Protein AF-A0A081C5P2-F1 (afdb_monomer_lite)

Organism: Vecturithrix granuli (NCBI:txid1499967)

pLDDT: mean 79.31, std 15.21, range [45.22, 92.94]

Secondary structure (DSSP, 8-state):
--TT-HHHHHSS-SS-EEEEEETTEEEEEEE----SS-HHHHHHHHHHHHHHHHHHHHHH-TTEEEEEE--GGG-

Structure (mmCIF, N/CA/C/O backbone):
data_AF-A0A081C5P2-F1
#
_entry.id   AF-A0A081C5P2-F1
#
loop_
_atom_site.group_PDB
_atom_site.id
_atom_site.type_symbol
_atom_site.label_atom_id
_atom_site.label_alt_id
_atom_site.label_comp_id
_atom_site.label_asym_id
_atom_site.label_entity_id
_atom_site.label_seq_id
_atom_site.pdbx_PDB_ins_code
_atom_site.Cartn_x
_atom_site.Cartn_y
_atom_site.Cartn_z
_atom_site.occupancy
_atom_site.B_iso_or_equiv
_atom_site.auth_seq_id
_atom_site.auth_comp_id
_atom_site.auth_asym_id
_atom_site.auth_atom_id
_atom_site.pdbx_PDB_model_num
ATOM 1 N N . MET A 1 1 ? 7.619 12.048 15.239 1.00 50.91 1 MET A N 1
ATOM 2 C CA . MET A 1 1 ? 8.528 12.839 14.382 1.00 50.91 1 MET A CA 1
ATOM 3 C C . MET A 1 1 ? 7.870 13.263 13.065 1.00 50.91 1 MET A C 1
ATOM 5 O O . MET A 1 1 ? 8.156 14.362 12.635 1.00 50.91 1 MET A O 1
ATOM 9 N N . PHE A 1 2 ? 6.924 12.498 12.495 1.00 52.06 2 PHE A N 1
ATOM 10 C CA . PHE A 1 2 ? 6.210 12.852 11.245 1.00 52.06 2 PHE A CA 1
ATOM 11 C C . PHE A 1 2 ? 4.775 13.394 11.435 1.00 52.06 2 PHE A C 1
ATOM 13 O O . PHE A 1 2 ? 4.039 13.577 10.476 1.00 52.06 2 PHE A O 1
ATOM 20 N N . ARG A 1 3 ? 4.359 13.669 12.681 1.00 51.44 3 ARG A N 1
ATOM 21 C CA . ARG A 1 3 ? 2.973 14.034 13.054 1.00 51.44 3 ARG A CA 1
ATOM 22 C C . ARG A 1 3 ? 2.483 15.394 12.524 1.00 51.44 3 ARG A C 1
ATOM 24 O O . ARG A 1 3 ? 1.332 15.738 12.762 1.00 51.44 3 ARG A O 1
ATOM 31 N N . SER A 1 4 ? 3.338 16.185 11.878 1.00 47.34 4 SER A N 1
ATOM 32 C CA . SER A 1 4 ? 3.062 17.586 11.529 1.00 47.34 4 SER A CA 1
ATOM 33 C C . SER A 1 4 ? 3.080 17.887 10.033 1.00 47.34 4 SER A C 1
ATOM 35 O O . SER A 1 4 ? 3.003 19.059 9.678 1.00 47.34 4 SER A O 1
ATOM 37 N N . GLU A 1 5 ? 3.197 16.884 9.162 1.00 50.09 5 GLU A N 1
ATOM 38 C CA . GLU A 1 5 ? 3.156 17.109 7.714 1.00 50.09 5 GLU A CA 1
ATOM 39 C C . GLU A 1 5 ? 1.742 16.816 7.188 1.00 50.09 5 GLU A C 1
ATOM 41 O O . GLU A 1 5 ? 1.383 15.651 7.014 1.00 50.09 5 GLU A O 1
ATOM 46 N N . PRO A 1 6 ? 0.904 17.850 6.967 1.00 45.22 6 PRO A N 1
ATOM 47 C CA . PRO A 1 6 ? -0.492 17.678 6.563 1.00 45.22 6 PRO A CA 1
ATOM 48 C C . PRO A 1 6 ? -0.645 16.990 5.202 1.00 45.22 6 PRO A C 1
ATOM 50 O O . PRO A 1 6 ? -1.700 16.422 4.930 1.00 45.22 6 PRO A O 1
ATOM 53 N N . GLU A 1 7 ? 0.394 16.999 4.360 1.00 49.88 7 GLU A N 1
ATOM 54 C CA . GLU A 1 7 ? 0.402 16.230 3.115 1.00 49.88 7 GLU A CA 1
ATOM 55 C C . GLU A 1 7 ? 0.408 14.723 3.392 1.00 49.88 7 GLU A C 1
ATOM 57 O O . GLU A 1 7 ? -0.417 14.032 2.813 1.00 49.88 7 GLU A O 1
ATOM 62 N N . LEU A 1 8 ? 1.213 14.228 4.344 1.00 48.59 8 LEU A N 1
ATOM 63 C CA . LEU A 1 8 ? 1.300 12.801 4.702 1.00 48.59 8 LEU A CA 1
ATOM 64 C C . LEU A 1 8 ? 0.014 12.240 5.331 1.00 48.59 8 LEU A C 1
ATOM 66 O O . LEU A 1 8 ? -0.261 11.051 5.193 1.00 48.59 8 LEU A O 1
ATOM 70 N N . SER A 1 9 ? -0.769 13.069 6.032 1.00 47.84 9 SER A N 1
ATOM 71 C CA . SER A 1 9 ? -2.015 12.646 6.695 1.00 47.84 9 SER A CA 1
ATOM 72 C C . SER A 1 9 ? -3.261 12.740 5.815 1.00 47.84 9 SER A C 1
ATOM 74 O O . SER A 1 9 ? -4.301 12.201 6.177 1.00 47.84 9 SER A O 1
ATOM 76 N N . THR A 1 10 ? -3.193 13.449 4.687 1.00 50.97 10 THR A N 1
ATOM 77 C CA . THR A 1 10 ? -4.350 13.650 3.792 1.00 50.97 10 THR A CA 1
ATOM 78 C C . THR A 1 10 ? -4.140 13.073 2.400 1.00 50.97 10 THR A C 1
ATOM 80 O O . THR A 1 10 ? -5.106 12.773 1.705 1.00 50.97 10 THR A O 1
ATOM 83 N N . ASN A 1 11 ? -2.886 12.867 2.010 1.00 54.97 11 ASN A N 1
ATOM 84 C CA . ASN A 1 11 ? -2.479 12.196 0.796 1.00 54.97 11 ASN A CA 1
ATOM 85 C C . ASN A 1 11 ? -1.415 11.184 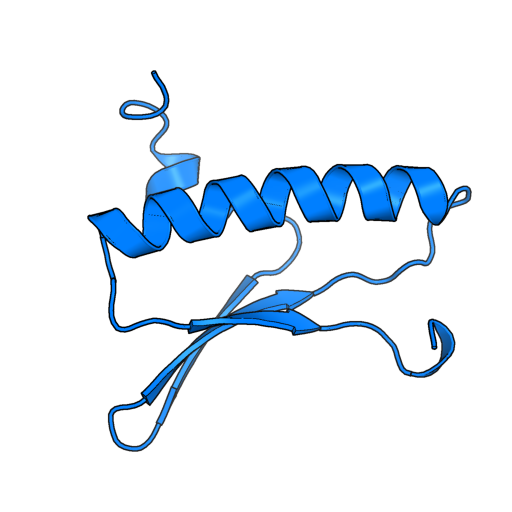1.204 1.00 54.97 11 ASN A C 1
ATOM 87 O O . ASN A 1 11 ? -0.298 11.563 1.536 1.00 54.97 11 ASN A O 1
ATOM 91 N N . LEU A 1 12 ? -1.720 9.891 1.156 1.00 5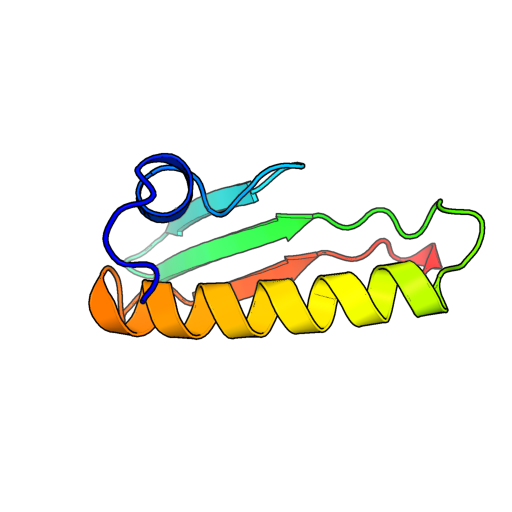4.44 12 LEU A N 1
ATOM 92 C CA . LEU A 1 12 ? -0.666 8.890 0.993 1.00 54.44 12 LEU A CA 1
ATOM 93 C C . LEU A 1 12 ? 0.202 9.366 -0.189 1.00 54.44 12 LEU A C 1
ATOM 95 O O . LEU A 1 12 ? -0.271 9.390 -1.326 1.00 54.44 12 LEU A O 1
ATOM 99 N N . GLY A 1 13 ? 1.378 9.903 0.148 1.00 53.47 13 GLY A N 1
ATOM 100 C CA . GLY A 1 13 ? 2.193 10.832 -0.634 1.00 53.47 13 GLY A CA 1
ATOM 101 C C . GLY A 1 13 ? 2.369 10.459 -2.107 1.00 53.47 13 GLY A C 1
ATOM 102 O O . GLY A 1 13 ? 2.639 9.311 -2.448 1.00 53.47 13 GLY A O 1
ATOM 103 N N . ALA A 1 14 ? 2.209 11.477 -2.956 1.00 56.22 14 ALA A N 1
ATOM 104 C CA . ALA A 1 14 ? 2.216 11.465 -4.421 1.00 56.22 14 ALA A CA 1
ATOM 105 C C . ALA A 1 14 ? 3.198 10.452 -5.056 1.00 56.22 14 ALA A C 1
ATOM 107 O O . ALA A 1 14 ? 4.387 10.458 -4.749 1.00 56.22 14 ALA A O 1
ATOM 108 N N . GLU A 1 15 ? 2.741 9.568 -5.954 1.00 55.75 15 GLU A N 1
ATOM 109 C CA . GLU A 1 15 ? 2.537 9.889 -7.381 1.00 55.75 15 GLU A CA 1
ATOM 110 C C . GLU A 1 15 ? 1.151 9.506 -7.943 1.00 55.75 15 GLU A C 1
ATOM 112 O O . GLU A 1 15 ? 0.726 10.139 -8.910 1.00 55.75 15 GLU A O 1
ATOM 117 N N . ARG A 1 16 ? 0.448 8.509 -7.372 1.00 61.81 16 ARG A N 1
ATOM 118 C CA . ARG A 1 16 ? -0.933 8.077 -7.709 1.00 61.81 16 ARG A CA 1
ATOM 119 C C . ARG A 1 16 ? -1.398 7.013 -6.703 1.00 61.81 16 ARG A C 1
ATOM 121 O O . ARG A 1 16 ? -1.185 5.820 -6.918 1.00 61.81 16 ARG A O 1
ATOM 128 N N . THR A 1 17 ? -2.091 7.448 -5.656 1.00 69.81 17 THR A N 1
ATOM 129 C CA . THR A 1 17 ? -2.687 6.544 -4.663 1.00 69.81 17 THR A CA 1
ATOM 130 C C . THR A 1 17 ? -4.190 6.440 -4.879 1.00 69.81 17 THR A C 1
ATOM 132 O O . THR A 1 17 ? -4.875 7.457 -4.999 1.00 69.81 17 THR A O 1
ATOM 135 N N . ILE A 1 18 ? -4.720 5.218 -4.934 1.00 79.19 18 ILE A N 1
ATOM 136 C CA . ILE A 1 18 ? -6.163 4.964 -5.009 1.00 79.19 18 ILE A CA 1
ATOM 137 C C . ILE A 1 18 ? -6.651 4.493 -3.645 1.00 79.19 18 ILE A C 1
ATOM 139 O O . ILE A 1 18 ? -6.193 3.473 -3.140 1.00 79.19 18 ILE A O 1
ATOM 143 N N . ALA A 1 19 ? -7.630 5.195 -3.084 1.00 84.94 19 ALA A N 1
ATOM 144 C CA . ALA A 1 19 ? -8.437 4.690 -1.984 1.00 84.94 19 ALA A CA 1
ATOM 145 C C . ALA A 1 19 ? -9.717 4.066 -2.552 1.00 84.94 19 ALA A C 1
ATOM 147 O O . ALA A 1 19 ? -10.411 4.693 -3.354 1.00 84.94 19 ALA A O 1
ATOM 148 N N . ALA A 1 20 ? -10.034 2.841 -2.143 1.00 86.31 20 ALA A N 1
ATOM 149 C CA . ALA A 1 20 ? -11.267 2.169 -2.539 1.00 86.31 20 ALA A CA 1
ATOM 150 C C . ALA A 1 20 ? -11.924 1.482 -1.342 1.00 86.31 20 ALA A C 1
ATOM 152 O O . ALA A 1 20 ? -11.252 1.089 -0.388 1.00 86.31 20 ALA A O 1
ATOM 153 N N . GLU A 1 21 ? -13.245 1.348 -1.411 1.00 89.56 21 GLU A N 1
ATOM 154 C CA . GLU A 1 21 ? -14.051 0.640 -0.424 1.00 89.56 21 GLU A CA 1
ATOM 155 C C . GLU A 1 21 ? -15.107 -0.204 -1.139 1.00 89.56 21 GLU A C 1
ATOM 157 O O . GLU A 1 21 ? -15.761 0.263 -2.076 1.00 89.56 21 GLU A O 1
ATOM 162 N N . ARG A 1 22 ? -15.270 -1.456 -0.710 1.00 89.44 22 ARG A N 1
ATOM 163 C CA . ARG A 1 22 ? -16.322 -2.349 -1.198 1.00 89.44 22 ARG A CA 1
ATOM 164 C C . ARG A 1 22 ? -16.708 -3.348 -0.117 1.00 89.44 22 ARG A C 1
ATOM 166 O O . ARG A 1 22 ? -15.841 -3.996 0.451 1.00 89.44 22 ARG A O 1
ATOM 173 N N . GLU A 1 23 ? -18.013 -3.509 0.114 1.00 92.19 23 GLU A N 1
ATOM 174 C CA . GLU A 1 23 ? -18.566 -4.519 1.039 1.00 92.19 23 GLU A CA 1
ATOM 175 C C . GLU A 1 23 ? -17.935 -4.465 2.450 1.00 92.19 23 GLU A C 1
ATOM 177 O O . GLU A 1 23 ? -17.786 -5.482 3.118 1.00 92.19 23 GLU A O 1
ATOM 182 N N . GLY A 1 24 ? -17.562 -3.263 2.911 1.00 87.81 24 GLY A N 1
ATOM 183 C CA . GLY A 1 24 ? -16.914 -3.042 4.209 1.00 87.81 24 GLY A CA 1
ATOM 184 C C . GLY A 1 24 ? -15.397 -3.270 4.230 1.00 87.81 24 GLY A C 1
ATOM 185 O O . GLY A 1 24 ? -14.773 -3.011 5.253 1.00 87.81 24 GLY A O 1
ATOM 186 N N . GLY A 1 25 ? -14.790 -3.709 3.125 1.00 92.12 25 GLY A N 1
ATOM 187 C CA . GLY A 1 25 ? -13.338 -3.766 2.964 1.00 92.12 25 GLY A CA 1
ATOM 188 C C . GLY A 1 25 ? -12.785 -2.457 2.405 1.00 92.12 25 GLY A C 1
ATOM 189 O O . GLY A 1 25 ? -13.299 -1.951 1.404 1.00 92.12 25 GLY A O 1
ATOM 190 N N . LYS A 1 26 ? -11.724 -1.928 3.023 1.00 90.94 26 LYS A N 1
ATOM 191 C CA . LYS A 1 26 ? -11.027 -0.709 2.593 1.00 90.94 26 LYS A CA 1
ATOM 192 C C . LYS A 1 26 ? -9.621 -1.043 2.126 1.00 90.94 26 LYS A C 1
ATOM 194 O O . LYS A 1 26 ? -8.887 -1.745 2.815 1.00 90.94 26 LYS A O 1
ATOM 199 N N . ILE A 1 27 ? -9.225 -0.475 0.992 1.00 92.00 27 ILE A N 1
ATOM 200 C CA . ILE A 1 27 ? -7.856 -0.590 0.490 1.00 92.00 27 ILE A CA 1
ATOM 201 C C . ILE A 1 27 ? -7.269 0.775 0.138 1.00 92.00 27 ILE A C 1
ATOM 203 O O . ILE A 1 27 ? -7.988 1.707 -0.240 1.00 92.00 27 ILE A O 1
ATOM 207 N N . ALA A 1 28 ? -5.953 0.878 0.257 1.00 90.19 28 ALA A N 1
ATOM 208 C CA . ALA A 1 28 ? -5.120 1.870 -0.400 1.00 90.19 28 ALA A CA 1
ATOM 209 C C . ALA A 1 28 ? -4.227 1.152 -1.416 1.00 90.19 28 ALA A C 1
ATOM 211 O O . ALA A 1 28 ? -3.670 0.099 -1.115 1.00 90.19 28 ALA A O 1
ATOM 212 N N . VAL A 1 29 ? -4.084 1.708 -2.615 1.00 89.44 29 VAL A N 1
ATOM 213 C CA . VAL A 1 29 ? -3.240 1.146 -3.673 1.00 89.44 29 VAL A CA 1
ATOM 214 C C . VAL A 1 29 ? -2.269 2.208 -4.162 1.00 89.44 29 VAL A C 1
ATOM 216 O O . VAL A 1 29 ? -2.693 3.189 -4.770 1.00 89.44 29 VAL A O 1
ATOM 219 N N . GLU A 1 30 ? -0.980 1.993 -3.925 1.00 86.44 30 GLU A N 1
ATOM 220 C CA . GLU A 1 30 ? 0.109 2.780 -4.508 1.00 86.44 30 GLU A CA 1
ATOM 221 C C . GLU A 1 30 ? 0.455 2.210 -5.887 1.00 86.44 30 GLU A C 1
ATOM 223 O O . GLU A 1 30 ? 0.772 1.025 -6.005 1.00 86.44 30 GLU A O 1
ATOM 228 N N . ILE A 1 31 ? 0.403 3.023 -6.943 1.00 86.62 31 ILE A N 1
ATOM 229 C CA . ILE A 1 31 ? 0.732 2.565 -8.301 1.00 86.62 31 ILE A CA 1
ATOM 230 C C . ILE A 1 31 ? 2.190 2.896 -8.619 1.00 86.62 31 ILE A C 1
ATOM 232 O O . ILE A 1 31 ? 2.548 4.069 -8.703 1.00 86.62 31 ILE A O 1
ATOM 236 N N . LYS A 1 32 ? 3.012 1.877 -8.893 1.00 86.56 32 LYS A N 1
ATOM 237 C CA . LYS A 1 32 ? 4.385 2.052 -9.391 1.00 86.56 32 LYS A CA 1
ATOM 238 C C . LYS A 1 32 ? 4.499 1.610 -10.840 1.00 86.56 32 LYS A C 1
ATOM 240 O O . LYS A 1 32 ? 3.929 0.599 -11.236 1.00 86.56 32 LYS A O 1
ATOM 245 N N . SER A 1 33 ? 5.223 2.387 -11.643 1.00 85.00 33 SER A N 1
ATOM 246 C CA . SER A 1 33 ? 5.373 2.112 -13.075 1.00 85.00 33 SER A CA 1
ATOM 247 C C . SER A 1 33 ? 6.626 1.304 -13.402 1.00 85.00 33 SER A C 1
ATOM 249 O O . SER A 1 33 ? 6.633 0.629 -14.422 1.00 85.00 33 SER A O 1
ATOM 251 N N . PHE A 1 34 ? 7.675 1.335 -12.569 1.00 83.44 34 PHE A N 1
ATOM 252 C CA . PHE A 1 34 ? 8.934 0.629 -12.840 1.00 83.44 34 PHE A CA 1
ATOM 253 C C . PHE A 1 34 ? 9.572 0.973 -14.200 1.00 83.44 34 PHE A C 1
ATOM 255 O O . PHE A 1 34 ? 10.341 0.194 -14.764 1.00 83.44 34 PHE A O 1
ATOM 262 N N . LEU A 1 35 ? 9.259 2.159 -14.737 1.00 82.38 35 LEU A N 1
ATOM 263 C CA . LEU A 1 35 ? 9.774 2.667 -16.014 1.00 82.38 35 LEU A CA 1
ATOM 264 C C . LEU A 1 35 ? 11.054 3.500 -15.852 1.00 82.38 35 LEU A C 1
ATOM 266 O O . LEU A 1 35 ? 11.611 3.971 -16.846 1.00 82.38 35 LEU A O 1
ATOM 270 N N . TYR A 1 36 ? 11.519 3.722 -14.620 1.00 77.44 36 TYR A N 1
ATOM 271 C CA . TYR A 1 36 ? 12.716 4.515 -14.369 1.00 77.44 36 TYR A CA 1
ATOM 272 C C . TYR A 1 36 ? 13.996 3.762 -14.761 1.00 77.44 36 TYR A C 1
ATOM 274 O O . TYR A 1 36 ? 14.056 2.535 -14.799 1.00 77.44 36 TYR A O 1
ATOM 282 N N . ALA A 1 37 ? 15.068 4.522 -15.018 1.00 74.50 37 ALA A N 1
ATOM 283 C CA . ALA A 1 37 ? 16.350 3.983 -15.482 1.00 74.50 37 ALA A CA 1
ATOM 284 C C . ALA A 1 37 ? 16.984 2.954 -14.523 1.00 74.50 37 ALA A C 1
ATOM 286 O O . ALA A 1 37 ? 17.765 2.112 -14.959 1.00 74.50 37 ALA A O 1
ATOM 287 N N . SER A 1 38 ? 16.657 3.016 -13.227 1.00 86.38 38 SER A N 1
ATOM 288 C CA . SER A 1 38 ? 17.073 2.031 -12.227 1.00 86.38 38 SER A CA 1
ATOM 289 C C . SER A 1 38 ? 15.865 1.537 -11.443 1.00 86.38 38 SER A C 1
ATOM 291 O O . SER A 1 38 ? 15.391 2.203 -10.520 1.00 86.38 38 SER A O 1
ATOM 293 N N . GLN A 1 39 ? 15.414 0.332 -11.783 1.00 84.06 39 GLN A N 1
ATOM 294 C CA . GLN A 1 39 ? 14.334 -0.349 -11.070 1.00 84.06 39 GLN A CA 1
ATOM 295 C C . GLN A 1 39 ? 14.710 -0.642 -9.611 1.00 84.06 39 GLN A C 1
ATOM 297 O O . GLN A 1 39 ? 13.856 -0.581 -8.736 1.00 84.06 39 GLN A O 1
ATOM 302 N N . VAL A 1 40 ? 15.995 -0.893 -9.326 1.00 87.94 40 VAL A N 1
ATOM 303 C CA . VAL A 1 40 ? 16.485 -1.133 -7.957 1.00 87.94 40 VAL A CA 1
ATOM 304 C C . VAL A 1 40 ? 16.278 0.101 -7.081 1.00 87.94 40 VAL A C 1
ATOM 306 O O . VAL A 1 40 ? 15.725 -0.008 -5.994 1.00 87.94 40 VAL A O 1
ATOM 309 N N . SER A 1 41 ? 16.652 1.287 -7.569 1.00 87.62 41 SER A N 1
ATOM 310 C CA . SER A 1 41 ? 16.472 2.522 -6.796 1.00 87.62 41 SER A CA 1
ATOM 311 C C . SER A 1 41 ? 14.994 2.869 -6.598 1.00 87.62 41 SER A C 1
ATOM 313 O O . SER A 1 41 ? 14.601 3.362 -5.541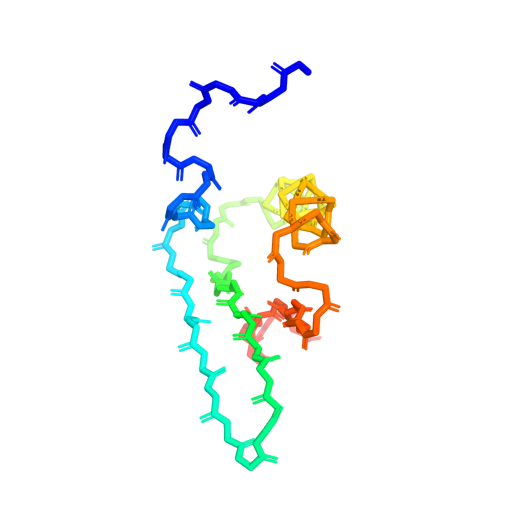 1.00 87.62 41 SER A O 1
ATOM 315 N N . GLU A 1 42 ? 14.156 2.613 -7.604 1.00 85.81 42 GLU A N 1
ATOM 316 C CA . GLU A 1 42 ? 12.705 2.786 -7.486 1.00 85.81 42 GLU A CA 1
ATOM 317 C C . GLU A 1 42 ? 12.099 1.810 -6.470 1.00 85.81 42 GLU A C 1
ATOM 319 O O . GLU A 1 42 ? 11.251 2.200 -5.664 1.00 85.81 42 GLU A O 1
ATOM 324 N N . PHE A 1 43 ? 12.583 0.570 -6.441 1.00 87.31 43 PHE A N 1
ATOM 325 C CA . PHE A 1 43 ? 12.165 -0.435 -5.473 1.00 87.31 43 PHE A CA 1
ATOM 326 C C . PHE A 1 43 ? 12.566 -0.062 -4.040 1.00 87.31 43 PHE A C 1
ATOM 328 O O . PHE A 1 43 ? 11.721 -0.082 -3.148 1.00 87.31 43 PHE A O 1
ATOM 335 N N . GLU A 1 44 ? 13.811 0.369 -3.818 1.00 89.94 44 GLU A N 1
ATOM 336 C CA . GLU A 1 44 ? 14.288 0.844 -2.509 1.00 89.94 44 GLU A CA 1
ATOM 337 C C . GLU A 1 44 ? 13.428 1.997 -1.969 1.00 89.94 44 GLU A C 1
ATOM 339 O O . GLU A 1 44 ? 13.020 1.988 -0.805 1.00 89.94 44 GLU A O 1
ATOM 344 N N . LYS A 1 45 ? 13.090 2.969 -2.827 1.00 87.06 45 LYS A N 1
ATOM 345 C CA . LYS A 1 45 ? 12.179 4.069 -2.467 1.00 87.06 45 LYS A CA 1
ATOM 346 C C . LYS A 1 45 ? 10.779 3.564 -2.135 1.00 87.06 45 LYS A C 1
ATOM 348 O O . LYS A 1 45 ? 10.187 4.018 -1.158 1.00 87.06 45 LYS A O 1
ATOM 353 N N . THR A 1 46 ? 10.265 2.629 -2.931 1.00 87.00 46 THR A N 1
ATOM 354 C CA . THR A 1 46 ? 8.930 2.048 -2.743 1.00 87.00 46 THR A CA 1
ATOM 355 C C . THR A 1 46 ? 8.831 1.312 -1.412 1.00 87.00 46 THR A C 1
ATOM 357 O O . THR A 1 46 ? 7.843 1.495 -0.711 1.00 87.00 46 THR A O 1
ATOM 360 N N . ILE A 1 47 ? 9.861 0.557 -1.012 1.00 90.12 47 ILE A N 1
ATOM 361 C CA . ILE A 1 47 ? 9.908 -0.092 0.308 1.00 90.12 47 ILE A CA 1
ATOM 362 C C . ILE A 1 47 ? 9.834 0.951 1.425 1.00 90.12 47 ILE A C 1
ATOM 364 O O . ILE A 1 47 ? 9.026 0.814 2.340 1.00 90.12 47 ILE A O 1
ATOM 368 N N . GLY A 1 48 ? 10.641 2.015 1.345 1.00 89.44 48 GLY A N 1
ATOM 369 C CA . GLY A 1 48 ? 10.630 3.070 2.361 1.00 89.44 48 GLY A CA 1
ATOM 370 C C . GLY A 1 48 ? 9.264 3.753 2.498 1.00 89.44 48 GLY A C 1
ATOM 371 O O . GLY A 1 48 ? 8.796 3.985 3.612 1.00 89.44 48 GLY A O 1
ATOM 372 N N . GLN A 1 49 ? 8.606 4.039 1.372 1.00 84.56 49 GLN A N 1
ATOM 373 C CA . GLN A 1 49 ? 7.256 4.613 1.352 1.00 84.56 49 GLN A CA 1
ATOM 374 C C . GLN A 1 49 ? 6.200 3.638 1.885 1.00 84.56 49 GLN A C 1
ATOM 376 O O . GLN A 1 49 ? 5.348 4.038 2.673 1.00 84.56 49 GLN A O 1
ATOM 381 N N . TYR A 1 50 ? 6.272 2.365 1.493 1.00 87.75 50 TYR A N 1
ATOM 382 C CA . TYR A 1 50 ? 5.341 1.327 1.930 1.00 87.75 50 TYR A CA 1
ATOM 383 C C . TYR A 1 50 ? 5.356 1.160 3.451 1.00 87.75 50 TYR A C 1
ATOM 385 O O . TYR A 1 50 ? 4.301 1.192 4.084 1.00 87.75 50 TYR A O 1
ATOM 393 N N . GLU A 1 51 ? 6.549 1.069 4.043 1.00 90.31 51 GLU A N 1
ATOM 394 C CA . GLU A 1 51 ? 6.699 1.022 5.497 1.00 90.31 51 GLU A CA 1
ATOM 395 C C . GLU A 1 51 ? 6.097 2.274 6.140 1.00 90.31 51 GLU A C 1
ATOM 397 O O . GLU A 1 51 ? 5.240 2.168 7.009 1.00 90.31 51 GLU A O 1
ATOM 402 N N . LEU A 1 52 ? 6.442 3.474 5.667 1.00 87.12 52 LEU A N 1
ATOM 403 C CA . LEU A 1 52 ? 5.888 4.711 6.224 1.00 87.12 52 LEU A CA 1
ATOM 404 C C . LEU A 1 52 ? 4.347 4.735 6.206 1.00 87.12 52 LEU A C 1
ATOM 406 O O . LEU A 1 52 ? 3.723 5.174 7.175 1.00 87.12 52 LEU A O 1
ATOM 410 N N . TYR A 1 53 ? 3.729 4.247 5.132 1.00 85.88 53 TYR A N 1
ATOM 411 C CA . TYR A 1 53 ? 2.275 4.236 4.987 1.00 85.88 53 TYR A CA 1
ATOM 412 C C . TYR A 1 53 ? 1.593 3.194 5.864 1.00 85.88 53 TYR A C 1
ATOM 414 O O . TYR A 1 53 ? 0.544 3.502 6.424 1.00 85.88 53 TYR A O 1
ATOM 422 N N . ILE A 1 54 ? 2.185 2.012 6.063 1.00 88.38 54 ILE A N 1
ATOM 423 C CA . ILE A 1 54 ? 1.665 1.047 7.044 1.00 88.38 54 ILE A CA 1
ATOM 424 C C . ILE A 1 54 ? 1.583 1.693 8.425 1.00 88.38 54 ILE A C 1
ATOM 426 O O . ILE A 1 54 ? 0.551 1.599 9.086 1.00 88.38 54 ILE A O 1
ATOM 430 N N . TRP A 1 55 ? 2.648 2.374 8.851 1.00 89.06 55 TRP A N 1
ATOM 431 C CA . TRP A 1 55 ? 2.689 2.999 10.172 1.00 89.06 55 TRP A CA 1
ATOM 432 C C . TRP A 1 55 ? 1.618 4.090 10.325 1.00 89.06 55 TRP A C 1
ATOM 434 O O . TRP A 1 55 ? 0.994 4.192 11.379 1.00 89.06 55 TRP A O 1
ATOM 444 N N . LEU A 1 56 ? 1.368 4.881 9.276 1.00 85.69 56 LEU A N 1
ATOM 445 C CA . LEU A 1 56 ? 0.309 5.896 9.273 1.00 85.69 56 LEU A CA 1
ATOM 446 C C . LEU A 1 56 ? -1.095 5.276 9.284 1.00 85.69 56 LEU A C 1
ATOM 448 O O . LEU A 1 56 ? -1.948 5.714 10.056 1.00 85.69 56 LEU A O 1
ATOM 452 N N . LEU A 1 57 ? -1.330 4.241 8.472 1.00 86.19 57 LEU A N 1
ATOM 453 C CA . LEU A 1 57 ? -2.616 3.543 8.412 1.00 86.19 57 LEU A CA 1
ATOM 454 C C . LEU A 1 57 ? -2.951 2.871 9.741 1.00 86.19 57 LEU A C 1
ATOM 456 O O . LEU A 1 57 ? -4.078 2.986 10.206 1.00 86.19 57 LEU A O 1
ATOM 460 N N . GLN A 1 58 ? -1.970 2.266 10.412 1.00 88.50 58 GLN A N 1
ATOM 461 C CA . GLN A 1 58 ? -2.164 1.686 11.743 1.00 88.50 58 GLN A CA 1
ATOM 462 C C . GLN A 1 58 ? -2.665 2.704 12.782 1.00 88.50 58 GLN A C 1
ATOM 464 O O . GLN A 1 58 ? -3.402 2.323 13.691 1.00 88.50 58 GLN A O 1
ATOM 469 N N . GLU A 1 59 ? -2.286 3.982 12.668 1.00 86.94 59 GLU A N 1
ATOM 470 C CA . GLU A 1 59 ? -2.737 5.040 13.584 1.00 86.94 59 GLU A CA 1
ATOM 471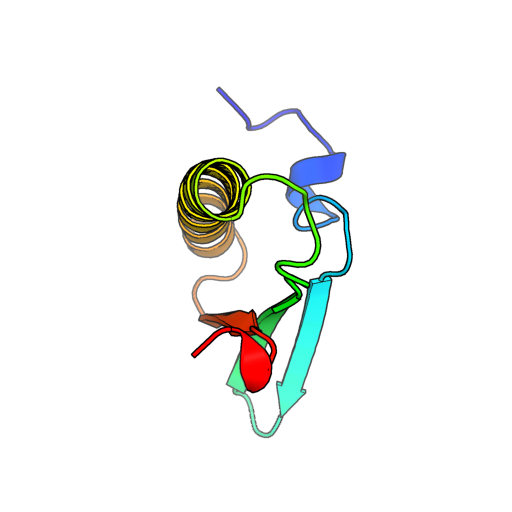 C C . GLU A 1 59 ? -4.095 5.642 13.169 1.00 86.94 59 GLU A C 1
ATOM 473 O O . GLU A 1 59 ? -4.866 6.044 14.040 1.00 86.94 59 GLU A O 1
ATOM 478 N N . GLN A 1 60 ? -4.401 5.713 11.866 1.00 85.50 60 GLN A N 1
ATOM 479 C CA . GLN A 1 60 ? -5.528 6.502 11.337 1.00 85.50 60 GLN A CA 1
ATOM 480 C C . GLN A 1 60 ? -6.697 5.668 10.789 1.00 85.50 60 GLN A C 1
ATOM 482 O O . GLN A 1 60 ? -7.853 5.991 11.053 1.00 85.50 60 GLN A O 1
ATOM 487 N N . GLU A 1 61 ? -6.410 4.607 10.038 1.00 87.69 61 GLU A N 1
ATOM 488 C CA . GLU A 1 61 ? -7.389 3.714 9.404 1.00 87.69 61 GLU A CA 1
ATOM 489 C C . GLU A 1 61 ? -6.878 2.262 9.480 1.00 87.69 61 GLU A C 1
ATOM 491 O O . GLU A 1 61 ? -6.471 1.689 8.466 1.00 87.69 61 GLU A O 1
ATOM 496 N N . PRO A 1 62 ? -6.845 1.650 10.681 1.00 91.00 62 PRO A N 1
ATOM 497 C CA . PRO A 1 62 ? -6.227 0.336 10.890 1.00 91.00 62 PRO A CA 1
ATOM 498 C C . PRO A 1 62 ? -6.949 -0.809 10.163 1.00 91.00 62 PRO A C 1
ATOM 500 O O . PRO A 1 62 ? -6.420 -1.913 10.073 1.00 91.00 62 PRO A O 1
ATOM 503 N N . ASP A 1 63 ? -8.160 -0.557 9.666 1.00 92.94 63 ASP A N 1
ATOM 504 C CA . ASP A 1 63 ? -8.968 -1.453 8.842 1.00 92.94 63 ASP A CA 1
ATOM 505 C C . ASP A 1 63 ? -8.691 -1.318 7.333 1.00 92.94 63 ASP A C 1
ATOM 507 O O . ASP A 1 63 ? -9.257 -2.073 6.542 1.00 92.94 63 ASP A O 1
ATOM 511 N N . ARG A 1 64 ? -7.841 -0.369 6.913 1.00 92.56 64 ARG A N 1
ATOM 512 C CA . ARG A 1 64 ? -7.461 -0.177 5.511 1.00 92.56 64 ARG A CA 1
ATOM 513 C C . ARG A 1 64 ? -6.170 -0.925 5.189 1.00 92.56 64 ARG A C 1
ATOM 515 O O . ARG A 1 64 ? -5.104 -0.618 5.716 1.00 92.56 64 ARG A O 1
ATOM 522 N N . GLU A 1 65 ? -6.253 -1.859 4.250 1.00 92.38 65 GLU A N 1
ATOM 523 C CA . GLU A 1 65 ? -5.093 -2.609 3.763 1.00 92.38 65 GLU A CA 1
ATOM 524 C C . GLU A 1 65 ? -4.343 -1.842 2.665 1.00 92.38 65 GLU A C 1
ATOM 526 O O . GLU A 1 65 ? -4.955 -1.272 1.759 1.00 92.38 65 GLU A O 1
ATOM 531 N N . LEU A 1 66 ? -3.010 -1.846 2.717 1.00 91.38 66 LEU A N 1
ATOM 532 C CA . LEU A 1 66 ? -2.160 -1.210 1.712 1.00 91.38 66 LEU A CA 1
ATOM 533 C C . 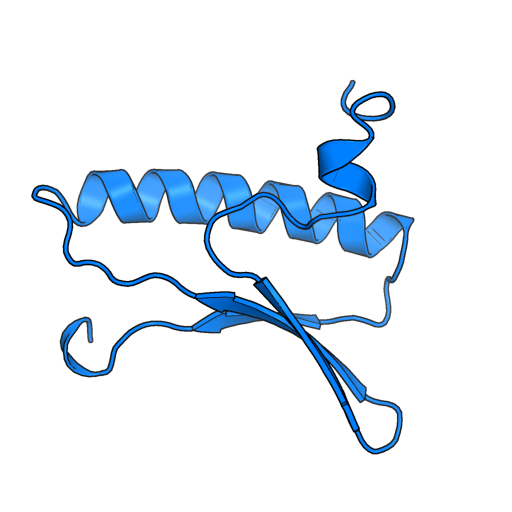LEU A 1 66 ? -1.640 -2.231 0.698 1.00 91.38 66 LEU A C 1
ATOM 535 O O . LEU A 1 66 ? -1.055 -3.245 1.068 1.00 91.38 66 LEU A O 1
ATOM 539 N N . TYR A 1 67 ? -1.776 -1.907 -0.582 1.00 91.94 67 TYR A N 1
ATOM 540 C CA . TYR A 1 67 ? -1.249 -2.675 -1.703 1.00 91.94 67 TYR A CA 1
ATOM 541 C C . TYR A 1 67 ? -0.337 -1.807 -2.569 1.00 91.94 67 TYR A C 1
ATOM 543 O O . TYR A 1 67 ? -0.548 -0.601 -2.709 1.00 91.94 67 TYR A O 1
ATOM 551 N N . VAL A 1 68 ? 0.643 -2.440 -3.212 1.00 90.31 68 VAL A N 1
ATOM 552 C CA . VAL A 1 68 ? 1.435 -1.823 -4.281 1.00 90.31 68 VAL A CA 1
ATOM 553 C C . VAL A 1 68 ? 1.053 -2.492 -5.594 1.00 90.31 68 VAL A C 1
ATOM 555 O O . VAL A 1 68 ? 1.269 -3.689 -5.777 1.00 90.31 68 VAL A O 1
ATOM 558 N N . ALA A 1 69 ? 0.466 -1.725 -6.507 1.00 90.88 69 ALA A N 1
ATOM 559 C CA . ALA A 1 69 ? 0.192 -2.184 -7.857 1.00 90.88 69 ALA A CA 1
ATOM 560 C C . ALA A 1 69 ? 1.448 -2.022 -8.714 1.00 90.88 69 ALA A C 1
ATOM 562 O O . ALA A 1 69 ? 1.996 -0.923 -8.831 1.00 90.88 69 ALA A O 1
ATOM 563 N N . VAL A 1 70 ? 1.867 -3.122 -9.338 1.00 89.06 70 VAL A N 1
ATOM 564 C CA . VAL A 1 70 ? 3.001 -3.163 -10.265 1.00 89.06 70 VAL A CA 1
ATOM 565 C C . VAL A 1 70 ? 2.528 -3.588 -11.655 1.00 89.06 70 VAL A C 1
ATOM 567 O O . VAL A 1 70 ? 1.532 -4.312 -11.771 1.00 89.06 70 VAL A O 1
ATOM 570 N N . PRO A 1 71 ? 3.201 -3.159 -12.732 1.00 89.25 71 PRO A N 1
ATOM 571 C CA . PRO A 1 71 ? 2.849 -3.585 -14.073 1.00 89.25 71 PRO A CA 1
ATOM 572 C C . PRO A 1 71 ? 3.175 -5.065 -14.274 1.00 89.25 71 PRO A C 1
ATOM 574 O O . PRO A 1 71 ? 4.158 -5.574 -13.743 1.00 89.25 71 PRO A O 1
ATOM 577 N N . THR A 1 72 ? 2.416 -5.747 -15.129 1.00 90.44 72 THR A N 1
ATOM 578 C CA . THR A 1 72 ? 2.658 -7.166 -15.445 1.00 90.44 72 THR A CA 1
ATOM 579 C C . THR A 1 72 ? 3.984 -7.426 -16.15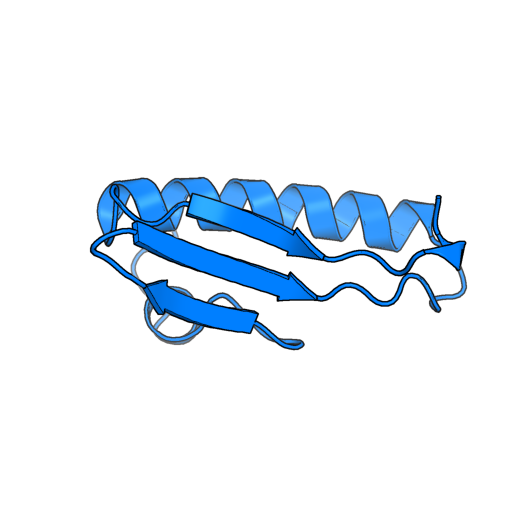7 1.00 90.44 72 THR A C 1
ATOM 581 O O . THR A 1 72 ? 4.439 -8.558 -16.162 1.00 90.44 72 THR A O 1
ATOM 584 N N . TYR A 1 73 ? 4.601 -6.405 -16.759 1.00 85.62 73 TYR A N 1
ATOM 585 C CA . TYR A 1 73 ? 5.932 -6.508 -17.367 1.00 85.62 73 TYR A CA 1
ATOM 586 C C . TYR A 1 73 ? 7.081 -6.334 -16.363 1.00 85.62 73 TYR A C 1
ATOM 588 O O . TYR A 1 73 ? 8.237 -6.484 -16.746 1.00 85.62 73 TYR A O 1
ATOM 596 N N . ALA A 1 74 ? 6.780 -5.947 -15.119 1.00 76.19 74 ALA A N 1
ATOM 597 C CA . ALA A 1 74 ? 7.765 -5.791 -14.050 1.00 76.19 74 ALA A CA 1
ATOM 598 C C . ALA A 1 74 ? 7.945 -7.076 -13.213 1.00 76.19 74 ALA A C 1
ATOM 600 O O . ALA A 1 74 ? 8.745 -7.081 -12.280 1.00 76.19 74 ALA A O 1
ATOM 601 N N . LEU A 1 75 ? 7.194 -8.138 -13.537 1.00 60.50 75 LEU A N 1
ATOM 602 C CA . LEU A 1 75 ? 7.266 -9.487 -12.961 1.00 60.50 75 LEU A CA 1
ATOM 603 C C . LEU A 1 75 ? 7.859 -10.458 -13.987 1.00 60.50 75 LEU A C 1
ATOM 605 O O . LEU A 1 75 ? 8.609 -11.362 -13.558 1.00 60.50 75 LEU A O 1
#

InterPro domains:
  IPR011335 Restriction endonuclease type II-like [SSF52980] (5-73)
  IPR011856 tRNA endonuclease-like domain superfamily [G3DSA:3.40.1350.10] (2-75)
  IPR014919 XisH protein [PF08814] (6-72)

Radius of gyration: 13.2 Å; chains: 1; bounding box: 36×27×32 Å

Foldseek 3Di:
DPPPDVCVLPPLDDDDWDWDDDPRQTEIEAEDECPDPDSPVVVVVVVVSQVSVCVSCVVPPVRYYYYYDYDPVVD

Sequence (75 aa):
MFRSEPELSTNLGAERTIAAEREGGKIAVEIKSFLYASQVSEFEKTIGQYELYIWLLQEQEPDRELYVAVPTYAL